Protein AF-A0A0A9XLY3-F1 (afdb_monomer_lite)

Organism: Lygus hesperus (NCBI:txid30085)

Structure (mmCIF, N/CA/C/O backbone):
data_AF-A0A0A9XLY3-F1
#
_entry.id   AF-A0A0A9XLY3-F1
#
loop_
_atom_site.group_PDB
_atom_site.id
_atom_site.type_symbol
_atom_site.label_atom_id
_atom_site.label_alt_id
_atom_site.label_comp_id
_atom_site.label_asym_id
_atom_site.label_entity_id
_atom_site.label_seq_id
_atom_site.pdbx_PDB_ins_code
_atom_site.Cartn_x
_atom_site.Cartn_y
_atom_site.Cartn_z
_atom_site.occupancy
_atom_site.B_iso_or_equiv
_atom_site.auth_seq_id
_atom_site.auth_comp_id
_atom_site.auth_asym_id
_atom_site.auth_atom_id
_atom_site.pdbx_PDB_model_num
ATOM 1 N N . MET A 1 1 ? -2.917 -15.158 2.817 1.00 80.12 1 MET A N 1
ATOM 2 C CA . MET A 1 1 ? -3.637 -15.292 4.099 1.00 80.12 1 MET A CA 1
ATOM 3 C C . MET A 1 1 ? -4.102 -16.730 4.235 1.00 80.12 1 MET A C 1
ATOM 5 O O . MET A 1 1 ? -4.581 -17.273 3.245 1.00 80.12 1 MET A O 1
ATOM 9 N N . ASN A 1 2 ? -3.923 -17.351 5.400 1.00 94.19 2 ASN A N 1
ATOM 10 C CA . ASN A 1 2 ? -4.498 -18.668 5.661 1.00 94.19 2 ASN A CA 1
ATOM 11 C C . ASN A 1 2 ? -6.031 -18.532 5.722 1.00 94.19 2 ASN A C 1
ATOM 13 O O . ASN A 1 2 ? -6.544 -17.695 6.462 1.00 94.19 2 ASN A O 1
ATOM 17 N N . LEU A 1 3 ? -6.754 -19.310 4.909 1.00 97.38 3 LEU A N 1
ATOM 18 C CA . LEU A 1 3 ? -8.210 -19.188 4.797 1.00 97.38 3 LEU A CA 1
ATOM 19 C C . LEU A 1 3 ? -8.931 -19.582 6.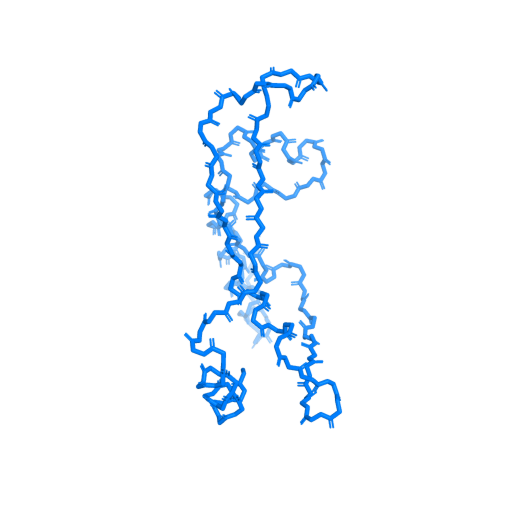094 1.00 97.38 3 LEU A C 1
ATOM 21 O O . LEU A 1 3 ? -9.941 -18.969 6.428 1.00 97.38 3 LEU A O 1
ATOM 25 N N . HIS A 1 4 ? -8.426 -20.584 6.817 1.00 97.56 4 HIS A N 1
ATOM 26 C CA . HIS A 1 4 ? -9.035 -21.048 8.061 1.00 97.56 4 HIS A CA 1
ATOM 27 C C . HIS A 1 4 ? -9.013 -19.943 9.121 1.00 97.56 4 HIS A C 1
ATOM 29 O O . HIS A 1 4 ? -10.073 -19.529 9.593 1.00 97.56 4 HIS A O 1
ATOM 35 N N . ASP A 1 5 ? -7.828 -19.404 9.406 1.00 96.50 5 ASP A N 1
ATOM 36 C CA . ASP A 1 5 ? -7.635 -18.353 10.412 1.00 96.50 5 ASP A CA 1
ATOM 37 C C . ASP A 1 5 ? -8.427 -17.091 10.057 1.00 96.50 5 ASP A C 1
ATOM 39 O O . ASP A 1 5 ? -9.100 -16.509 10.907 1.00 96.50 5 ASP A O 1
ATOM 43 N N . TYR A 1 6 ? -8.436 -16.713 8.773 1.00 97.69 6 TYR A N 1
ATOM 44 C CA . TYR A 1 6 ? -9.252 -15.600 8.294 1.00 97.69 6 TYR A CA 1
ATOM 45 C C . TYR A 1 6 ? -10.733 -15.778 8.615 1.00 97.69 6 TYR A C 1
ATOM 47 O O . TYR A 1 6 ? -11.361 -14.861 9.133 1.00 97.69 6 TYR A O 1
ATOM 55 N N . VAL A 1 7 ? -11.300 -16.949 8.313 1.00 98.12 7 VAL A N 1
ATOM 56 C CA . VAL A 1 7 ? -12.725 -17.220 8.536 1.00 98.12 7 VAL A CA 1
ATOM 57 C C . VAL A 1 7 ? -13.058 -17.241 10.029 1.00 98.12 7 VAL A C 1
ATOM 59 O O . VAL A 1 7 ? -14.145 -16.799 10.403 1.00 98.12 7 VAL A O 1
ATOM 62 N N . VAL A 1 8 ? -12.151 -17.720 10.887 1.00 97.69 8 VAL A N 1
ATOM 63 C CA . VAL A 1 8 ? -12.320 -17.675 12.349 1.00 97.69 8 VAL A CA 1
ATOM 64 C C . VAL A 1 8 ? -12.411 -16.228 12.833 1.00 97.69 8 VAL A C 1
ATOM 66 O O . VAL A 1 8 ? -13.415 -15.858 13.447 1.00 97.69 8 VAL A O 1
ATOM 69 N N . VAL A 1 9 ? -11.423 -15.398 12.489 1.00 97.31 9 VAL A N 1
ATOM 70 C CA . VAL A 1 9 ? -11.380 -13.981 12.886 1.00 97.31 9 VAL A CA 1
ATOM 71 C C . VAL A 1 9 ? -12.565 -13.212 12.295 1.00 97.31 9 VAL A C 1
ATOM 73 O O . VAL A 1 9 ? -13.224 -12.448 12.998 1.00 97.31 9 VAL A O 1
ATOM 76 N N . LEU A 1 10 ? -12.917 -13.477 11.034 1.00 98.25 10 LEU A N 1
ATOM 77 C CA . LEU A 1 10 ? -14.062 -12.865 10.358 1.00 98.25 10 LEU A CA 1
ATOM 78 C C . LEU A 1 10 ? -15.382 -13.176 11.073 1.00 98.25 10 LEU A C 1
ATOM 80 O O . LEU A 1 10 ? -16.219 -12.289 11.232 1.00 98.25 10 LEU A O 1
ATOM 84 N N . LYS A 1 11 ? -15.584 -14.424 11.512 1.00 98.12 11 LYS A N 1
ATOM 85 C CA . LYS A 1 11 ? -16.782 -14.823 12.267 1.00 98.12 11 LYS A CA 1
ATOM 86 C C . LYS A 1 11 ? -16.835 -14.158 13.642 1.00 98.12 11 LYS A C 1
ATOM 88 O O . LYS A 1 11 ? -17.920 -13.766 14.067 1.00 98.12 11 LYS A O 1
ATOM 93 N N . GLN A 1 12 ? -15.694 -14.017 14.316 1.00 97.06 12 GLN A N 1
ATOM 94 C CA . GLN A 1 12 ? -15.596 -13.362 15.625 1.00 97.06 12 GLN A CA 1
ATOM 95 C C . GLN A 1 12 ? -15.896 -11.861 15.535 1.00 97.06 12 GLN A C 1
ATOM 97 O O . GLN A 1 12 ? -16.701 -11.351 16.312 1.00 97.06 12 GLN A O 1
ATOM 102 N N . SER A 1 13 ? -15.308 -11.166 14.560 1.00 97.44 13 SER A N 1
ATOM 103 C CA . SER A 1 13 ? -15.497 -9.722 14.374 1.00 97.44 13 SER A CA 1
ATOM 104 C C . SER A 1 13 ? -16.756 -9.355 13.591 1.00 97.44 13 SER A C 1
ATOM 106 O O . SER A 1 13 ? -17.112 -8.182 13.505 1.00 97.44 13 SER A O 1
ATOM 108 N N . LYS A 1 14 ? -17.423 -10.342 12.979 1.00 97.94 14 LYS A N 1
ATOM 109 C CA . LYS A 1 14 ? -18.503 -10.145 11.996 1.00 97.94 14 LYS A CA 1
ATOM 110 C C . LYS A 1 14 ? -18.076 -9.255 10.818 1.00 97.94 14 LYS A C 1
ATOM 112 O O . LYS A 1 14 ? -18.906 -8.574 10.224 1.00 97.94 14 LYS A O 1
ATOM 117 N N . GLY A 1 15 ? -16.782 -9.244 10.497 1.00 96.44 15 GLY A N 1
ATOM 118 C CA . GLY A 1 15 ? -16.204 -8.383 9.464 1.00 96.44 15 GLY A CA 1
ATOM 119 C C . GLY A 1 15 ? -16.043 -6.917 9.857 1.00 96.44 15 GLY A C 1
ATOM 120 O O . GLY A 1 15 ? -15.624 -6.126 9.017 1.00 96.44 15 GLY A O 1
ATOM 121 N N . VAL A 1 16 ? -16.329 -6.548 11.107 1.00 98.12 16 VAL A N 1
ATOM 122 C CA . VAL A 1 16 ? -16.049 -5.202 11.611 1.00 98.12 16 VAL A CA 1
ATOM 123 C C . VAL A 1 16 ? -14.550 -5.065 11.859 1.00 98.12 16 VAL A C 1
ATOM 125 O O . VAL A 1 16 ? -13.922 -5.937 12.460 1.00 98.12 16 VAL A O 1
ATOM 128 N N . VAL A 1 17 ? -13.984 -3.958 11.392 1.00 98.25 17 VAL A N 1
ATOM 129 C CA . VAL A 1 17 ? -12.586 -3.571 11.603 1.00 98.25 17 VAL A CA 1
ATOM 130 C C . VAL A 1 17 ? -12.541 -2.193 12.262 1.00 98.25 17 VAL A C 1
ATOM 132 O O . VAL A 1 17 ? -13.554 -1.488 12.237 1.00 98.25 17 VAL A O 1
ATOM 135 N N . PRO A 1 18 ? -11.398 -1.790 12.838 1.00 98.19 18 PRO A N 1
ATOM 136 C CA . PRO A 1 18 ? -11.224 -0.443 13.361 1.00 98.19 18 PRO A CA 1
ATOM 137 C C . PRO A 1 18 ? -11.581 0.634 12.333 1.00 98.19 18 PRO A C 1
ATOM 139 O O . PRO A 1 18 ? -11.283 0.530 11.141 1.00 98.19 18 PRO A O 1
ATOM 142 N N . GLU A 1 19 ? -12.235 1.676 12.826 1.00 98.38 19 GLU A N 1
ATOM 143 C CA . GLU A 1 19 ? -12.711 2.798 12.033 1.00 98.38 19 GLU A CA 1
ATOM 144 C C . GLU A 1 19 ? -11.899 4.055 12.344 1.00 98.38 19 GLU A C 1
ATOM 146 O O . GLU A 1 19 ? -11.371 4.235 13.444 1.00 98.38 19 GLU A O 1
ATOM 151 N N . PHE A 1 20 ? -11.829 4.961 11.377 1.00 98.06 20 PHE A N 1
ATOM 152 C CA . PHE A 1 20 ? -11.203 6.265 11.539 1.00 98.06 20 PHE A CA 1
ATOM 153 C C . PHE A 1 20 ? -11.992 7.336 10.782 1.00 98.06 20 PHE A C 1
ATOM 155 O O . PHE A 1 20 ? -12.860 7.051 9.960 1.00 98.06 20 PHE A O 1
ATOM 162 N N . ILE A 1 21 ? -11.689 8.604 11.051 1.00 97.31 21 ILE A N 1
ATOM 163 C CA . ILE A 1 21 ? -12.240 9.735 10.303 1.00 97.31 21 ILE A CA 1
ATOM 164 C C . ILE A 1 21 ? -11.104 10.667 9.882 1.00 97.31 21 ILE A C 1
ATOM 166 O O . ILE A 1 21 ? -10.209 10.962 10.672 1.00 97.31 21 ILE A O 1
ATOM 170 N N . ASN A 1 22 ? -11.133 11.150 8.637 1.00 95.81 22 ASN A N 1
ATOM 171 C CA . ASN A 1 22 ? -10.116 12.060 8.093 1.00 95.81 22 ASN A CA 1
ATOM 172 C C . ASN A 1 22 ? -10.750 13.326 7.483 1.00 95.81 22 ASN A C 1
ATOM 174 O O . ASN A 1 22 ? -10.776 13.485 6.253 1.00 95.81 22 ASN A O 1
ATOM 178 N N . PRO A 1 23 ? -11.302 14.238 8.309 1.00 96.00 23 PRO A N 1
ATOM 179 C CA . PRO A 1 23 ? -11.946 15.440 7.805 1.00 96.00 23 PRO A CA 1
ATOM 180 C C . PRO A 1 23 ? -10.951 16.344 7.077 1.00 96.00 23 PRO A C 1
ATOM 182 O O . PRO A 1 23 ? -9.812 16.542 7.502 1.00 96.00 23 PRO A O 1
ATOM 185 N N . LYS A 1 24 ? -11.406 16.951 5.981 1.00 96.25 24 LYS A N 1
ATOM 186 C CA . LYS A 1 24 ? -10.683 18.051 5.337 1.00 96.25 24 LYS A CA 1
ATOM 187 C C . LYS A 1 24 ? -11.272 19.361 5.840 1.00 96.25 24 LYS A C 1
ATOM 189 O O . LYS A 1 24 ? -12.444 19.633 5.594 1.00 96.25 24 LYS A O 1
ATOM 194 N N . TYR A 1 25 ? -10.467 20.147 6.543 1.00 96.88 25 TYR A N 1
ATOM 195 C CA . TYR A 1 25 ? -10.878 21.420 7.133 1.00 96.88 25 TYR A CA 1
ATOM 196 C C . TYR A 1 25 ? -10.735 22.577 6.142 1.00 96.88 25 TYR A C 1
ATOM 198 O O . TYR A 1 25 ? -9.927 22.507 5.213 1.00 96.88 25 TYR A O 1
ATOM 206 N N . ALA A 1 26 ? -11.576 23.600 6.303 1.00 95.56 26 ALA A N 1
ATOM 207 C CA . ALA A 1 26 ? -11.555 24.797 5.462 1.00 95.56 26 ALA A CA 1
ATOM 208 C C . ALA A 1 26 ? -10.291 25.637 5.699 1.00 95.56 26 ALA A C 1
ATOM 210 O O . ALA A 1 26 ? -9.762 26.223 4.759 1.00 95.56 26 ALA A O 1
ATOM 211 N N . ASP A 1 27 ? -9.806 25.630 6.939 1.00 94.25 27 ASP A N 1
ATOM 212 C CA . ASP A 1 27 ? -8.641 26.364 7.410 1.00 94.25 27 ASP A CA 1
ATOM 213 C C . ASP A 1 27 ? -7.956 25.620 8.574 1.00 94.25 27 ASP A C 1
ATOM 215 O O . ASP A 1 27 ? -8.389 24.546 9.014 1.00 94.25 27 ASP A O 1
ATOM 219 N N . GLU A 1 28 ? -6.870 26.202 9.076 1.00 94.00 28 GLU A N 1
ATOM 220 C CA . GLU A 1 28 ? -6.051 25.643 10.154 1.00 94.00 28 GLU A CA 1
ATOM 221 C C . GLU A 1 28 ? -6.731 25.662 11.530 1.00 94.00 28 GLU A C 1
ATOM 223 O O . GLU A 1 28 ? -6.312 24.917 12.416 1.00 94.00 28 GLU A O 1
ATOM 228 N N . THR A 1 29 ? -7.807 26.439 11.717 1.00 94.19 29 THR A N 1
ATOM 229 C CA . THR A 1 29 ? -8.560 26.462 12.986 1.00 94.19 29 THR A CA 1
ATOM 230 C C . THR A 1 29 ? -9.335 25.168 13.214 1.00 94.19 29 THR A C 1
ATOM 232 O O . THR A 1 29 ? -9.761 24.889 14.334 1.00 94.19 29 THR A O 1
ATOM 235 N N . LYS A 1 30 ? -9.529 24.370 12.151 1.00 92.00 30 LYS A N 1
ATOM 236 C CA . LYS A 1 30 ? -10.226 23.075 12.167 1.00 92.00 30 LYS A CA 1
ATOM 237 C C . LYS A 1 30 ? -11.650 23.139 12.739 1.00 92.00 30 LYS A C 1
ATOM 239 O O . LYS A 1 30 ? -12.190 22.135 13.194 1.00 92.00 30 LYS A O 1
ATOM 244 N N . SER A 1 31 ? -12.284 24.309 12.668 1.00 92.25 31 SER A N 1
ATOM 245 C CA . SER A 1 31 ? -13.640 24.548 13.178 1.00 92.25 31 SER A CA 1
ATOM 246 C C . SER A 1 31 ? -14.742 24.249 12.153 1.00 92.25 31 SER A C 1
ATOM 248 O O . SER A 1 31 ? -15.883 23.979 12.525 1.00 92.25 31 SER A O 1
ATOM 250 N N . LYS A 1 32 ? -14.413 24.277 10.853 1.00 95.56 32 LYS A N 1
ATOM 251 C CA . LYS A 1 32 ? -15.350 24.041 9.744 1.00 95.56 32 LYS A CA 1
ATOM 252 C C . LYS A 1 32 ? -14.783 23.048 8.740 1.00 95.56 32 LYS A C 1
ATOM 254 O O . LYS A 1 32 ? -13.617 23.128 8.345 1.00 95.56 32 LYS A O 1
ATOM 259 N N . PHE A 1 33 ? -15.621 22.122 8.286 1.00 97.00 33 PHE A N 1
ATOM 260 C CA . PHE A 1 33 ? -15.252 21.196 7.223 1.00 97.00 33 PHE A CA 1
ATOM 261 C C . PHE A 1 33 ? -15.295 21.889 5.859 1.00 97.00 33 PHE A C 1
ATOM 263 O O . PHE A 1 33 ? -16.256 22.580 5.531 1.00 97.00 33 PHE A O 1
ATOM 270 N N . LYS A 1 34 ? -14.269 21.656 5.038 1.00 96.62 34 LYS A N 1
ATOM 271 C CA . LYS A 1 34 ? -14.225 22.078 3.630 1.00 96.62 34 LYS A CA 1
ATOM 272 C C . LYS A 1 34 ? -15.212 21.284 2.772 1.00 96.62 34 LYS A C 1
ATOM 274 O O . LYS A 1 34 ? -15.695 21.778 1.761 1.00 96.62 34 LYS A O 1
ATOM 279 N N . LYS A 1 35 ? -15.474 20.035 3.158 1.00 95.50 35 LYS A N 1
ATOM 280 C CA . LYS A 1 35 ? -16.441 19.119 2.542 1.00 95.50 35 LYS A CA 1
ATOM 281 C C . LYS A 1 35 ? -16.961 18.137 3.598 1.00 95.50 35 LYS A C 1
ATOM 283 O O . LYS A 1 35 ? -16.206 17.858 4.532 1.00 95.50 35 LYS A O 1
ATOM 288 N N . PRO A 1 36 ? -18.185 17.591 3.462 1.00 97.06 36 PRO A N 1
ATOM 289 C CA . PRO A 1 36 ? -18.690 16.570 4.376 1.00 97.06 36 PRO A CA 1
ATOM 290 C C . PRO A 1 36 ? -17.691 15.419 4.559 1.00 97.06 36 PRO A C 1
ATOM 292 O O . PRO A 1 36 ? -17.110 14.929 3.586 1.00 97.06 36 PRO A O 1
ATOM 295 N N . ALA A 1 37 ? -17.480 15.018 5.811 1.00 96.75 37 ALA A N 1
ATOM 296 C CA . ALA A 1 37 ? -16.630 13.894 6.185 1.00 96.75 37 ALA A CA 1
ATOM 297 C C . ALA A 1 37 ? -17.498 12.682 6.541 1.00 96.75 37 ALA A C 1
ATOM 299 O O . ALA A 1 37 ? -18.638 12.837 6.977 1.00 96.75 37 ALA A O 1
ATOM 300 N N . ARG A 1 38 ? -16.949 11.481 6.370 1.00 97.81 38 ARG A N 1
ATOM 301 C CA . ARG A 1 38 ? -17.562 10.229 6.819 1.00 97.81 38 ARG A CA 1
ATOM 302 C C . ARG A 1 38 ? -16.543 9.420 7.604 1.00 97.81 38 ARG A C 1
ATOM 304 O O . ARG A 1 38 ? -15.343 9.637 7.440 1.00 97.81 38 ARG A O 1
ATOM 311 N N . VAL A 1 39 ? -17.039 8.491 8.406 1.00 98.06 39 VAL A N 1
ATOM 312 C CA . VAL A 1 39 ? -16.215 7.420 8.959 1.00 98.06 39 VAL A CA 1
ATOM 313 C C . VAL A 1 39 ? -15.755 6.520 7.811 1.00 98.06 39 VAL A C 1
ATOM 315 O O . VAL A 1 39 ? -16.494 6.289 6.850 1.00 98.06 39 VAL A O 1
ATOM 318 N N . GLU A 1 40 ? -14.509 6.078 7.879 1.00 98.38 40 GLU A N 1
ATOM 319 C CA . GLU A 1 40 ? -13.859 5.209 6.907 1.00 98.38 40 GLU A CA 1
ATOM 320 C C . GLU A 1 40 ? -13.191 4.045 7.653 1.00 98.38 40 GLU A C 1
ATOM 322 O O . GLU A 1 40 ? -12.921 4.118 8.852 1.00 98.38 40 GLU A O 1
ATOM 327 N N . SER A 1 41 ? -12.913 2.964 6.936 1.00 98.31 41 SER A N 1
ATOM 328 C CA . SER A 1 41 ? -12.156 1.818 7.432 1.00 98.31 41 SER A CA 1
ATOM 329 C C . SER A 1 41 ? -11.190 1.336 6.354 1.00 98.31 41 SER A C 1
ATOM 331 O O . SER A 1 41 ? -11.380 1.616 5.165 1.00 98.31 41 SER A O 1
ATOM 333 N N . LEU A 1 42 ? -10.119 0.648 6.756 1.00 98.12 42 LEU A N 1
ATOM 334 C CA . LEU A 1 42 ? -9.122 0.113 5.829 1.00 98.12 42 LEU A CA 1
ATOM 335 C C . LEU A 1 42 ? -9.145 -1.412 5.856 1.00 98.12 42 LEU A C 1
ATOM 337 O O . LEU A 1 42 ? -9.114 -2.029 6.916 1.00 98.12 42 LEU A O 1
ATOM 341 N N . MET A 1 43 ? -9.124 -2.038 4.678 1.00 97.62 43 MET A N 1
ATOM 342 C CA . MET A 1 43 ? -9.142 -3.502 4.580 1.00 97.62 43 MET A CA 1
ATOM 343 C C . MET A 1 43 ? -7.948 -4.156 5.295 1.00 97.62 43 MET A C 1
ATOM 345 O O . MET A 1 43 ? -8.081 -5.243 5.847 1.00 97.62 43 MET A O 1
ATOM 349 N N . GLN A 1 44 ? -6.784 -3.498 5.310 1.00 97.56 44 GLN A N 1
ATOM 350 C CA . GLN A 1 44 ? -5.590 -4.003 5.985 1.00 97.56 44 GLN A CA 1
ATOM 351 C C . GLN A 1 44 ? -5.648 -3.875 7.511 1.00 97.56 44 GLN A C 1
ATOM 353 O O . GLN A 1 44 ? -4.930 -4.609 8.184 1.00 97.56 44 GLN A O 1
ATOM 358 N N . ASP A 1 45 ? -6.517 -3.022 8.070 1.00 97.88 45 ASP A N 1
ATOM 359 C CA . ASP A 1 45 ? -6.703 -2.933 9.527 1.00 97.88 45 ASP A CA 1
ATOM 360 C C . ASP A 1 45 ? -7.361 -4.197 10.092 1.00 97.88 45 ASP A C 1
ATOM 362 O O . ASP A 1 45 ? -7.307 -4.444 11.293 1.00 97.88 45 ASP A O 1
ATOM 366 N N . PHE A 1 46 ? -7.866 -5.077 9.221 1.00 97.25 46 PHE A N 1
ATOM 367 C CA . PHE A 1 46 ? -8.217 -6.447 9.580 1.00 97.25 46 PHE A CA 1
ATOM 368 C C . PHE A 1 46 ? -7.038 -7.205 10.223 1.00 97.25 46 PHE A C 1
ATOM 370 O O . PHE A 1 46 ? -7.255 -8.066 11.069 1.00 97.25 46 PHE A O 1
ATOM 377 N N . ALA A 1 47 ? -5.785 -6.856 9.894 1.00 96.44 47 ALA A N 1
ATOM 378 C CA . ALA A 1 47 ? -4.596 -7.427 10.530 1.00 96.44 47 ALA A CA 1
ATOM 379 C C . ALA A 1 47 ? -4.507 -7.120 12.037 1.00 96.44 47 ALA A C 1
ATOM 381 O O . ALA A 1 47 ? -3.910 -7.898 12.774 1.00 96.44 47 ALA A O 1
ATOM 382 N N . GLN A 1 48 ? -5.129 -6.033 12.509 1.00 96.31 48 GLN A N 1
ATOM 383 C CA . GLN A 1 48 ? -5.154 -5.670 13.932 1.00 96.31 48 GLN A CA 1
ATOM 384 C C . GLN A 1 48 ? -6.013 -6.630 14.770 1.00 96.31 48 GLN A C 1
ATOM 386 O O . GLN A 1 48 ? -5.916 -6.634 15.993 1.00 96.31 48 GLN A O 1
ATOM 391 N N . LEU A 1 49 ? -6.846 -7.451 14.120 1.00 97.06 49 LEU A N 1
ATOM 392 C CA . LEU A 1 49 ? -7.690 -8.450 14.776 1.00 97.06 49 LEU A CA 1
ATOM 393 C C . LEU A 1 49 ? -6.954 -9.770 15.064 1.00 97.06 49 LEU A C 1
ATOM 395 O O . LEU A 1 49 ? -7.515 -10.652 15.709 1.00 97.06 49 LEU A O 1
ATOM 399 N N . PHE A 1 50 ? -5.723 -9.934 14.573 1.00 96.25 50 PHE A N 1
ATOM 400 C CA . PHE A 1 50 ? -4.924 -11.138 14.792 1.00 96.25 50 PHE A CA 1
ATOM 401 C C . PHE A 1 50 ? -4.038 -10.965 16.028 1.00 96.25 50 PHE A C 1
ATOM 403 O O . PHE A 1 50 ? -3.048 -10.236 16.002 1.00 96.25 50 PHE A O 1
ATOM 410 N N . GLU A 1 51 ? -4.386 -11.661 17.110 1.00 94.88 51 GLU A N 1
ATOM 411 C CA . GLU A 1 51 ? -3.583 -11.708 18.335 1.00 94.88 51 GLU A CA 1
ATOM 412 C C . GLU A 1 51 ? -2.236 -12.417 18.081 1.00 94.88 51 GLU A C 1
ATOM 414 O O . GLU A 1 51 ? -2.189 -13.507 17.502 1.00 94.88 51 GLU A O 1
ATOM 419 N N . SER A 1 52 ? -1.129 -11.793 18.495 1.00 93.00 52 SER A N 1
ATOM 420 C CA . SER A 1 52 ? 0.236 -12.243 18.175 1.00 93.00 52 SER A CA 1
ATOM 421 C C . SER A 1 52 ? 0.664 -13.532 18.880 1.00 93.00 52 SER A C 1
ATOM 423 O O . SER A 1 52 ? 1.636 -14.159 18.467 1.00 93.00 52 SER A O 1
ATOM 425 N N . ASP A 1 53 ? -0.044 -13.935 19.933 1.00 94.81 53 ASP A N 1
ATOM 426 C CA . ASP A 1 53 ? 0.133 -15.209 20.633 1.00 94.81 53 ASP A CA 1
ATOM 427 C C . ASP A 1 53 ? -0.524 -16.388 19.891 1.00 94.81 53 ASP A C 1
ATOM 429 O O . ASP A 1 53 ? -0.120 -17.536 20.080 1.00 94.81 53 ASP A O 1
ATOM 433 N N . LYS A 1 54 ? -1.517 -16.113 19.035 1.00 94.81 54 LYS A N 1
ATOM 434 C CA . LYS A 1 54 ? -2.305 -17.123 18.309 1.00 94.81 54 LYS A CA 1
ATOM 435 C C . LYS A 1 54 ? -1.970 -17.204 16.826 1.00 94.81 54 LYS A C 1
ATOM 437 O O . LYS A 1 54 ? -2.101 -18.276 16.237 1.00 94.81 54 LYS A O 1
ATOM 442 N N . TYR A 1 55 ? -1.564 -16.094 16.212 1.00 96.38 55 TYR A N 1
ATOM 443 C CA . TYR A 1 55 ? -1.424 -15.999 14.762 1.00 96.38 55 TYR A CA 1
ATOM 444 C C . TYR A 1 55 ? -0.087 -15.398 14.331 1.00 96.38 55 TYR A C 1
ATOM 446 O O . TYR A 1 55 ? 0.423 -14.448 14.917 1.00 96.38 55 TYR A O 1
ATOM 454 N N . ASN A 1 56 ? 0.437 -15.908 13.216 1.00 94.94 56 ASN A N 1
ATOM 455 C CA . ASN A 1 56 ? 1.651 -15.393 12.593 1.00 94.94 56 ASN A CA 1
ATOM 456 C C . ASN A 1 56 ? 1.301 -14.365 11.509 1.00 94.94 56 ASN A C 1
ATOM 458 O O . ASN A 1 56 ? 0.943 -14.730 10.386 1.00 94.94 56 ASN A O 1
ATOM 462 N N . VAL A 1 57 ? 1.433 -13.078 11.831 1.00 96.19 57 VAL A N 1
ATOM 463 C CA . VAL A 1 57 ? 1.305 -11.971 10.869 1.00 96.19 57 VAL A CA 1
ATOM 464 C C . VAL A 1 57 ? 2.701 -11.498 10.465 1.00 96.19 57 VAL A C 1
ATOM 466 O O . VAL A 1 57 ? 3.530 -11.202 11.319 1.00 96.19 57 VAL A O 1
ATOM 469 N N . GLY A 1 58 ? 2.976 -11.426 9.162 1.00 94.88 58 GLY A N 1
ATOM 470 C CA . GLY A 1 58 ? 4.296 -11.066 8.640 1.00 94.88 58 GLY A CA 1
ATOM 471 C C . GLY A 1 58 ? 4.232 -10.262 7.344 1.00 94.88 58 GLY A C 1
ATOM 472 O O . GLY A 1 58 ? 3.157 -10.025 6.793 1.00 94.88 58 GLY A O 1
ATOM 473 N N . GLY A 1 59 ? 5.401 -9.854 6.850 1.00 96.19 59 GLY A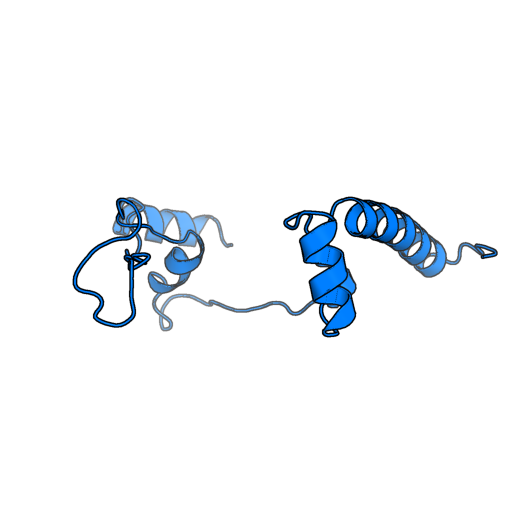 N 1
ATOM 474 C CA . GLY A 1 59 ? 5.559 -9.122 5.594 1.00 96.19 59 GLY A CA 1
ATOM 475 C C . GLY A 1 59 ? 6.550 -9.816 4.665 1.00 96.19 59 GLY A C 1
ATOM 476 O O . GLY A 1 59 ? 7.559 -10.352 5.115 1.00 96.19 59 GLY A O 1
ATOM 477 N N . VAL A 1 60 ? 6.266 -9.789 3.363 1.00 97.50 60 VAL A N 1
ATOM 478 C CA . VAL A 1 60 ? 7.191 -10.245 2.319 1.00 97.50 60 VAL A CA 1
ATOM 479 C C . VAL A 1 60 ? 7.635 -9.025 1.526 1.00 97.50 60 VAL A C 1
ATOM 481 O O . VAL A 1 60 ? 6.801 -8.276 1.019 1.00 97.50 60 VAL A O 1
ATOM 484 N N . VAL A 1 61 ? 8.947 -8.812 1.449 1.00 97.94 61 VAL A N 1
ATOM 485 C CA . VAL A 1 61 ? 9.535 -7.659 0.765 1.00 97.94 61 VAL A CA 1
ATOM 486 C C . VAL A 1 61 ? 9.878 -8.049 -0.667 1.00 97.94 61 VAL A C 1
ATOM 488 O O . VAL A 1 61 ? 10.590 -9.023 -0.899 1.00 97.94 61 VAL A O 1
ATOM 491 N N . PHE A 1 62 ? 9.378 -7.268 -1.617 1.00 98.12 62 PHE A N 1
ATOM 492 C CA . PHE A 1 62 ? 9.698 -7.385 -3.036 1.00 98.12 62 PHE A CA 1
ATOM 493 C C . PHE A 1 62 ? 10.474 -6.151 -3.499 1.00 98.12 62 PHE A C 1
ATOM 495 O O . PHE A 1 62 ? 10.464 -5.113 -2.833 1.00 98.12 62 PHE A O 1
ATOM 502 N N . ASP A 1 63 ? 11.133 -6.265 -4.652 1.00 97.38 63 ASP A N 1
ATOM 503 C CA . ASP A 1 63 ? 11.763 -5.119 -5.302 1.00 97.38 63 ASP A CA 1
ATOM 504 C C . ASP A 1 63 ? 10.724 -4.030 -5.605 1.00 97.38 63 ASP A C 1
ATOM 506 O O . ASP A 1 63 ? 9.591 -4.317 -5.996 1.00 97.38 63 ASP A O 1
ATOM 510 N N . ARG A 1 64 ? 11.111 -2.759 -5.461 1.00 95.88 64 ARG A N 1
ATOM 511 C CA . ARG A 1 64 ? 10.201 -1.621 -5.663 1.00 95.88 64 ARG A CA 1
ATOM 512 C C . ARG A 1 64 ? 9.563 -1.624 -7.054 1.00 95.88 64 ARG A C 1
ATOM 514 O O . ARG A 1 64 ? 8.434 -1.164 -7.208 1.00 95.88 64 ARG A O 1
ATOM 521 N N . TYR A 1 65 ? 10.266 -2.160 -8.045 1.00 95.88 65 TYR A N 1
ATOM 522 C CA . TYR A 1 65 ? 9.817 -2.273 -9.423 1.00 95.88 65 TYR A CA 1
ATOM 523 C C . TYR A 1 65 ? 8.565 -3.147 -9.602 1.00 95.88 65 TYR A C 1
ATOM 525 O O . TYR A 1 65 ? 7.821 -2.950 -10.560 1.00 95.88 65 TYR A O 1
ATOM 533 N N . THR A 1 66 ? 8.284 -4.086 -8.689 1.00 96.81 66 THR A N 1
ATOM 534 C CA . THR A 1 66 ? 7.081 -4.935 -8.783 1.00 96.81 66 THR A CA 1
ATOM 535 C C . THR A 1 66 ? 5.799 -4.201 -8.384 1.00 96.81 66 THR A C 1
ATOM 537 O O . THR A 1 66 ? 4.707 -4.740 -8.552 1.00 96.81 66 THR A O 1
ATOM 540 N N . TYR A 1 67 ? 5.901 -2.986 -7.837 1.00 97.75 67 TYR A N 1
ATOM 541 C CA . TYR A 1 67 ? 4.758 -2.161 -7.461 1.00 97.75 67 TYR A CA 1
ATOM 542 C C . TYR A 1 67 ? 4.469 -1.110 -8.543 1.00 97.75 67 TYR A C 1
ATOM 544 O O . TYR A 1 67 ? 5.052 -0.027 -8.542 1.00 97.75 67 TYR A O 1
ATOM 552 N N . GLN A 1 68 ? 3.536 -1.426 -9.448 1.00 97.69 68 GLN A N 1
ATOM 553 C CA . GLN A 1 68 ? 3.241 -0.638 -10.657 1.00 97.69 68 GLN A CA 1
ATOM 554 C C . GLN A 1 68 ? 1.790 -0.097 -10.684 1.00 97.69 68 GLN A C 1
ATOM 556 O O . GLN A 1 68 ? 1.017 -0.427 -11.584 1.00 97.69 68 GLN A O 1
ATOM 561 N N . PRO A 1 69 ? 1.340 0.692 -9.688 1.00 98.06 69 PRO A N 1
ATOM 562 C CA . PRO A 1 69 ? -0.012 1.241 -9.693 1.00 98.06 69 PRO A CA 1
ATOM 563 C C . PRO A 1 69 ? -0.172 2.376 -10.714 1.00 98.06 69 PRO A C 1
ATOM 565 O O . PRO A 1 69 ? 0.722 3.202 -10.901 1.00 98.06 69 PRO A O 1
ATOM 568 N N . VAL A 1 70 ? -1.384 2.507 -11.249 1.00 98.19 70 VAL A N 1
ATOM 569 C CA . VAL A 1 70 ? -1.843 3.695 -11.980 1.00 98.19 70 VAL A CA 1
ATOM 570 C C . VAL A 1 70 ? -2.836 4.433 -11.088 1.00 98.19 70 VAL A C 1
ATOM 572 O O . VAL A 1 70 ? -3.977 4.005 -10.933 1.00 98.19 70 VAL A O 1
ATOM 575 N N . LYS A 1 71 ? -2.380 5.500 -10.426 1.00 97.44 71 LYS A N 1
ATOM 576 C CA . LYS A 1 71 ? -3.165 6.217 -9.399 1.00 97.44 71 LYS A CA 1
ATOM 577 C C . LYS A 1 71 ? -3.062 7.741 -9.444 1.00 97.44 71 LYS A C 1
ATOM 579 O O . LYS A 1 71 ? -3.767 8.404 -8.693 1.00 97.44 71 LYS A O 1
ATOM 584 N N . ASN A 1 72 ? -2.192 8.290 -10.289 1.00 97.69 72 ASN A N 1
ATOM 585 C CA . ASN A 1 72 ? -2.009 9.731 -10.442 1.00 97.69 72 ASN A CA 1
ATOM 586 C C . ASN A 1 72 ? -2.400 10.183 -11.853 1.00 97.69 72 ASN A C 1
ATOM 588 O O . ASN A 1 72 ? -2.206 9.447 -12.826 1.00 97.69 72 ASN A O 1
ATOM 592 N N . MET A 1 73 ? -2.893 11.418 -11.961 1.00 97.44 73 MET A N 1
ATOM 593 C CA . MET A 1 73 ? -2.998 12.108 -13.248 1.00 97.44 73 MET A CA 1
ATOM 594 C C . MET A 1 73 ? -1.599 12.397 -13.814 1.00 97.44 73 MET A C 1
ATOM 596 O O . MET A 1 73 ? -0.604 12.340 -13.090 1.00 97.44 73 MET A O 1
ATOM 600 N N . LEU A 1 74 ? -1.510 12.701 -15.113 1.00 97.25 74 LEU A N 1
ATOM 601 C CA . LEU A 1 74 ? -0.223 12.957 -15.767 1.00 97.25 74 LEU A CA 1
ATOM 602 C C . LEU A 1 74 ? 0.518 14.149 -15.142 1.00 97.25 74 LEU A C 1
ATOM 604 O O . LEU A 1 74 ? 1.708 14.025 -14.872 1.00 97.25 74 LEU A O 1
ATOM 608 N N . SER A 1 75 ? -0.183 15.253 -14.857 1.00 97.38 75 SER A N 1
ATOM 609 C CA . SER A 1 75 ? 0.381 16.438 -14.190 1.00 97.38 75 SER A CA 1
ATOM 610 C C . SER A 1 75 ? 0.990 16.089 -12.833 1.00 97.38 75 SER A C 1
ATOM 612 O O . SER A 1 75 ? 2.173 16.313 -12.608 1.00 97.38 75 SER A O 1
ATOM 614 N N . ASP A 1 76 ? 0.216 15.428 -11.973 1.00 96.81 76 ASP A N 1
ATOM 615 C CA . ASP A 1 76 ? 0.655 15.049 -10.627 1.00 96.81 76 ASP A CA 1
ATOM 616 C C . ASP A 1 76 ? 1.818 14.049 -10.677 1.00 96.81 76 ASP A C 1
ATOM 618 O O . ASP A 1 76 ? 2.679 14.023 -9.798 1.00 96.81 76 ASP A O 1
ATOM 622 N N . GLY A 1 77 ? 1.827 13.186 -11.697 1.00 96.56 77 GLY A N 1
ATOM 623 C CA . GLY A 1 77 ? 2.915 12.252 -11.954 1.00 96.56 77 GLY A CA 1
ATOM 624 C C . GLY A 1 77 ? 4.211 12.967 -12.332 1.00 96.56 77 GLY A C 1
ATOM 625 O O . GLY A 1 77 ? 5.261 12.620 -11.791 1.00 96.56 77 GLY A O 1
ATOM 626 N N . LEU A 1 78 ? 4.142 13.973 -13.209 1.00 96.81 78 LEU A N 1
ATOM 627 C CA . LEU A 1 78 ? 5.289 14.806 -13.586 1.00 96.81 78 LEU A CA 1
ATOM 628 C C . LEU A 1 78 ? 5.834 15.575 -12.381 1.00 96.81 78 LEU A C 1
ATOM 630 O O . LEU A 1 78 ? 7.039 15.534 -12.133 1.00 96.81 78 LEU A O 1
ATOM 634 N N . ASP A 1 79 ? 4.954 16.182 -11.585 1.00 97.56 79 ASP A N 1
ATOM 635 C CA . ASP A 1 79 ? 5.347 16.891 -10.366 1.00 97.56 79 ASP A CA 1
ATOM 636 C C . ASP A 1 79 ? 6.032 15.945 -9.375 1.00 97.56 79 ASP A C 1
ATOM 638 O O . ASP A 1 79 ? 7.073 16.276 -8.808 1.00 97.56 79 ASP A O 1
ATOM 642 N N . LYS A 1 80 ? 5.511 14.726 -9.194 1.00 96.56 80 LYS A N 1
ATOM 643 C CA . LYS A 1 80 ? 6.152 13.709 -8.344 1.00 96.56 80 LYS A CA 1
ATOM 644 C C . LYS A 1 80 ? 7.539 13.327 -8.848 1.00 96.56 80 LYS A C 1
ATOM 646 O O . LYS A 1 80 ? 8.457 13.246 -8.035 1.00 96.56 80 LYS A O 1
ATOM 651 N N . ILE A 1 81 ? 7.702 13.135 -10.155 1.00 96.44 81 ILE A N 1
ATOM 652 C CA . ILE A 1 81 ? 9.002 12.820 -10.765 1.00 96.44 81 ILE A CA 1
ATOM 653 C C . ILE A 1 81 ? 9.994 13.964 -10.549 1.00 96.44 81 ILE A C 1
ATOM 655 O O . ILE A 1 81 ? 11.131 13.705 -10.155 1.00 96.44 81 ILE A O 1
ATOM 659 N N . ALA A 1 82 ? 9.563 15.216 -10.715 1.00 97.06 82 ALA A N 1
ATOM 660 C CA . ALA A 1 82 ? 10.399 16.390 -10.461 1.00 97.06 82 ALA A CA 1
ATOM 661 C C . ALA A 1 82 ? 10.912 16.455 -9.008 1.00 97.06 82 ALA A C 1
ATOM 663 O O . ALA A 1 82 ? 12.005 16.957 -8.761 1.00 97.06 82 ALA A O 1
ATOM 664 N N . HIS A 1 83 ? 10.163 15.887 -8.057 1.00 96.56 83 HIS A N 1
ATOM 665 C CA . HIS A 1 83 ? 10.538 15.785 -6.643 1.00 96.56 83 HIS A CA 1
ATOM 666 C C . HIS A 1 83 ? 11.176 14.431 -6.268 1.00 96.56 83 HIS A C 1
ATOM 668 O O . HIS A 1 83 ? 11.238 14.077 -5.090 1.00 96.56 83 HIS A O 1
ATOM 674 N N . GLY A 1 84 ? 11.638 13.645 -7.247 1.00 95.00 84 GLY A N 1
ATOM 675 C CA . GLY A 1 84 ? 12.334 12.374 -7.011 1.00 95.00 84 GLY A CA 1
ATOM 676 C C . GLY A 1 84 ? 11.431 11.204 -6.597 1.00 95.00 84 GLY A C 1
ATOM 677 O O . GLY A 1 84 ? 11.928 10.164 -6.163 1.00 95.00 84 GLY A O 1
ATOM 678 N N . ALA A 1 85 ? 10.111 11.340 -6.729 1.00 94.94 85 ALA A N 1
ATOM 679 C CA . ALA A 1 85 ? 9.146 10.271 -6.494 1.00 94.94 85 ALA A CA 1
ATOM 680 C C . ALA A 1 85 ? 8.716 9.585 -7.804 1.00 94.94 85 ALA A C 1
ATOM 682 O O . ALA A 1 85 ? 8.874 10.104 -8.904 1.00 94.94 85 ALA A O 1
ATOM 683 N N . SER A 1 86 ? 8.129 8.392 -7.699 1.00 94.81 86 SER A N 1
ATOM 684 C CA . SER A 1 86 ? 7.565 7.700 -8.865 1.00 94.81 86 SER A CA 1
ATOM 685 C C . SER A 1 86 ? 6.275 8.363 -9.348 1.00 94.81 86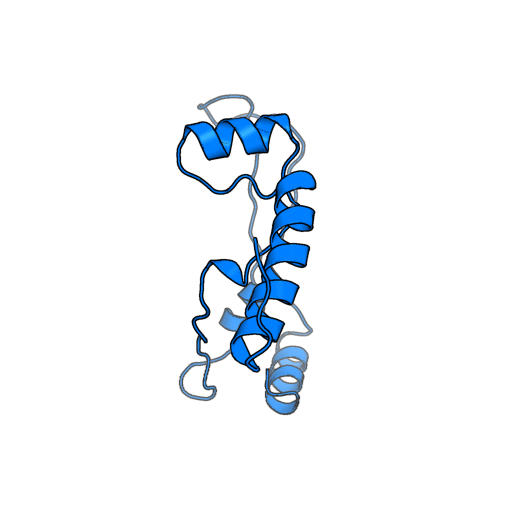 SER A C 1
ATOM 687 O O . SER A 1 86 ? 5.383 8.663 -8.549 1.00 94.81 86 SER A O 1
ATOM 689 N N . GLY A 1 87 ? 6.150 8.504 -10.670 1.00 96.50 87 GLY A N 1
ATOM 690 C CA . GLY A 1 87 ? 4.993 9.130 -11.306 1.00 96.50 87 GLY A CA 1
ATOM 691 C C . GLY A 1 87 ? 3.682 8.374 -11.089 1.00 96.50 87 GLY A C 1
ATOM 692 O O . GLY A 1 87 ? 2.670 9.013 -10.825 1.00 96.50 87 GLY A O 1
ATOM 693 N N . TYR A 1 88 ? 3.682 7.033 -11.137 1.00 98.00 88 TYR A N 1
ATOM 694 C CA . TYR A 1 88 ? 2.492 6.173 -10.971 1.00 98.00 88 TYR A CA 1
ATOM 695 C C . TYR A 1 88 ? 1.253 6.670 -11.748 1.00 98.00 88 TYR A C 1
ATOM 697 O O . TYR A 1 88 ? 0.127 6.677 -11.233 1.00 98.00 88 TYR A O 1
ATOM 705 N N . CYS A 1 89 ? 1.481 7.133 -12.975 1.00 98.06 89 CYS A N 1
ATOM 706 C CA . CYS A 1 89 ? 0.456 7.517 -13.940 1.00 98.06 89 CYS A CA 1
ATOM 707 C C . CYS A 1 89 ? 0.344 6.440 -15.032 1.00 98.06 89 CYS A C 1
ATOM 709 O O . CYS A 1 89 ? 1.118 5.479 -15.052 1.00 98.06 89 CYS A O 1
ATOM 711 N N . ALA A 1 90 ? -0.621 6.586 -15.943 1.00 98.12 90 ALA A N 1
ATOM 712 C CA . ALA A 1 90 ? -0.864 5.589 -16.989 1.00 98.12 90 ALA A CA 1
ATOM 713 C C . ALA A 1 90 ? 0.376 5.345 -17.869 1.00 98.12 90 ALA A C 1
ATOM 715 O O . ALA A 1 90 ? 0.735 4.195 -18.098 1.00 98.12 90 ALA A O 1
ATOM 716 N N . GLY A 1 91 ? 1.084 6.412 -18.264 1.00 96.81 91 GLY A N 1
ATOM 717 C CA . GLY A 1 91 ? 2.290 6.302 -19.092 1.00 96.81 91 GLY A CA 1
ATOM 718 C C . GLY A 1 91 ? 3.425 5.526 -18.417 1.00 96.81 91 GLY A C 1
ATOM 719 O O . GLY A 1 91 ? 4.049 4.680 -19.052 1.00 96.81 91 GLY A O 1
ATOM 720 N N . THR A 1 92 ? 3.662 5.746 -17.116 1.00 96.94 92 THR A N 1
ATOM 721 C CA . THR A 1 92 ? 4.654 4.948 -16.374 1.00 96.94 92 THR A CA 1
ATOM 722 C C . THR A 1 92 ? 4.196 3.504 -16.196 1.00 96.94 92 THR A C 1
ATOM 724 O O . THR A 1 92 ? 5.007 2.602 -16.340 1.00 96.94 92 THR A O 1
ATOM 727 N N . GLY A 1 93 ? 2.905 3.272 -15.932 1.00 97.81 93 GLY A N 1
ATOM 728 C CA . GLY A 1 93 ? 2.375 1.919 -15.739 1.00 97.81 93 GLY A CA 1
ATOM 729 C C . GLY A 1 93 ? 2.503 1.049 -16.990 1.00 97.81 93 GLY A C 1
ATOM 730 O O . GLY A 1 93 ? 2.934 -0.096 -16.900 1.00 97.81 93 GLY A O 1
ATOM 731 N N . GLU A 1 94 ? 2.189 1.599 -18.163 1.00 98.31 94 GLU A N 1
ATOM 732 C CA . GLU A 1 94 ? 2.361 0.887 -19.432 1.00 98.31 94 GLU A CA 1
ATOM 733 C C . GLU A 1 94 ? 3.843 0.612 -19.739 1.00 98.31 94 GLU A C 1
ATOM 735 O O . GLU A 1 94 ? 4.215 -0.523 -20.048 1.00 98.31 94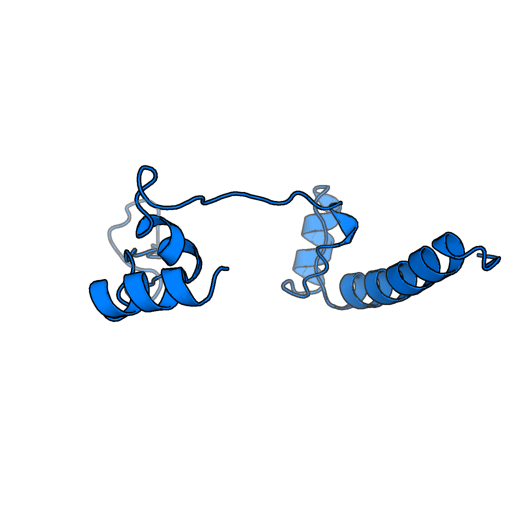 GLU A O 1
ATOM 740 N N . GLY A 1 95 ? 4.711 1.620 -19.595 1.00 97.62 95 GLY A N 1
ATOM 741 C CA . GLY A 1 95 ? 6.151 1.449 -19.802 1.00 97.62 95 GLY A CA 1
ATOM 742 C C . GLY A 1 95 ? 6.762 0.393 -18.874 1.00 97.62 95 GLY A C 1
ATOM 743 O O . GLY A 1 95 ? 7.528 -0.466 -19.325 1.00 97.62 95 GLY A O 1
ATOM 744 N N . ASP A 1 96 ? 6.371 0.412 -17.598 1.00 97.31 96 ASP A N 1
ATOM 745 C CA . ASP A 1 96 ? 6.810 -0.550 -16.588 1.00 97.31 96 ASP A CA 1
ATOM 746 C C . ASP A 1 96 ? 6.275 -1.965 -16.864 1.00 97.31 96 ASP A C 1
ATOM 748 O O . ASP A 1 96 ? 6.974 -2.943 -16.606 1.00 97.31 96 ASP A O 1
ATOM 752 N N . PHE A 1 97 ? 5.086 -2.116 -17.448 1.00 98.06 97 PHE A N 1
ATOM 753 C CA . PHE A 1 97 ? 4.571 -3.429 -17.838 1.00 98.06 97 PHE A CA 1
ATOM 754 C C . PHE A 1 97 ? 5.402 -4.066 -18.965 1.00 98.06 97 PHE A C 1
ATOM 756 O O . PHE A 1 97 ? 5.784 -5.238 -18.878 1.00 98.06 97 PHE A O 1
ATOM 763 N N . TYR A 1 98 ? 5.742 -3.299 -20.007 1.00 97.69 98 TYR A N 1
ATOM 764 C CA . TYR A 1 98 ? 6.586 -3.807 -21.096 1.00 97.69 98 TYR A CA 1
ATOM 765 C C . TYR A 1 98 ? 8.001 -4.137 -20.625 1.00 97.69 98 TYR A C 1
ATOM 767 O O . TYR A 1 98 ? 8.579 -5.148 -21.029 1.00 97.69 98 TYR A O 1
ATOM 775 N N . GLU A 1 99 ? 8.564 -3.303 -19.755 1.00 97.12 99 GLU A N 1
ATOM 776 C CA . GLU A 1 99 ? 9.872 -3.562 -19.164 1.00 97.12 99 GLU A CA 1
ATOM 777 C C . GLU A 1 99 ? 9.855 -4.802 -18.260 1.00 97.12 99 GLU A C 1
ATOM 779 O O . GLU A 1 99 ? 10.797 -5.596 -18.296 1.00 97.12 99 GLU A O 1
ATOM 784 N N . LEU A 1 100 ? 8.762 -5.053 -17.531 1.00 97.44 100 LEU A N 1
ATOM 785 C CA . LEU A 1 100 ? 8.620 -6.253 -16.714 1.00 97.44 100 LEU A CA 1
ATOM 786 C C . LEU A 1 100 ? 8.703 -7.501 -17.592 1.00 97.44 100 LEU A C 1
ATOM 788 O O . LEU A 1 100 ? 9.474 -8.411 -17.281 1.00 97.44 100 LEU A O 1
ATOM 792 N N . ALA A 1 101 ? 7.972 -7.530 -18.708 1.00 96.44 101 ALA A N 1
ATOM 793 C CA . ALA A 1 101 ? 8.026 -8.640 -19.655 1.00 96.44 101 ALA A CA 1
ATOM 794 C C . ALA A 1 101 ? 9.453 -8.869 -20.182 1.00 96.44 101 ALA A C 1
ATOM 796 O O . ALA A 1 101 ? 9.951 -9.998 -20.129 1.00 96.44 101 ALA A O 1
ATOM 797 N N . ARG A 1 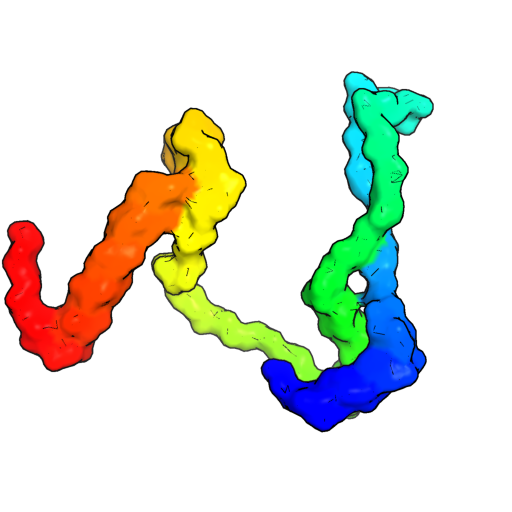102 ? 10.155 -7.801 -20.592 1.00 96.88 102 ARG A N 1
ATOM 798 C CA . ARG A 1 102 ? 11.555 -7.890 -21.042 1.00 96.88 102 ARG A CA 1
ATOM 799 C C . ARG A 1 102 ? 12.468 -8.470 -19.966 1.00 96.88 102 ARG A C 1
ATOM 801 O O . ARG A 1 102 ? 13.196 -9.420 -20.244 1.00 96.88 102 ARG A O 1
ATOM 808 N N . ARG A 1 103 ? 12.388 -7.976 -18.726 1.00 96.19 103 ARG A N 1
ATOM 809 C CA . ARG A 1 103 ? 13.191 -8.482 -17.597 1.00 96.19 103 ARG A CA 1
ATOM 810 C C . ARG A 1 103 ? 12.941 -9.959 -17.322 1.00 96.19 103 ARG A C 1
ATOM 812 O O . ARG A 1 103 ? 13.885 -10.691 -17.032 1.00 96.19 103 ARG A O 1
ATOM 819 N N . ARG A 1 104 ? 11.689 -10.419 -17.425 1.00 96.94 104 ARG A N 1
ATOM 820 C CA . ARG A 1 104 ? 11.351 -11.842 -17.261 1.00 96.94 104 ARG A CA 1
ATOM 821 C C . ARG A 1 104 ? 11.949 -12.695 -18.378 1.00 96.94 104 ARG A C 1
ATOM 823 O O . ARG A 1 104 ? 12.523 -13.734 -18.074 1.00 96.94 104 ARG A O 1
ATOM 830 N N . CYS A 1 105 ? 11.868 -12.251 -19.630 1.00 97.06 105 CYS A N 1
ATOM 831 C CA . CYS A 1 105 ? 12.480 -12.941 -20.767 1.00 97.06 105 CYS A CA 1
ATOM 832 C C . CYS A 1 105 ? 14.011 -12.998 -20.651 1.00 97.06 105 CYS A C 1
ATOM 834 O O . CYS A 1 105 ? 14.591 -14.073 -20.793 1.00 97.06 105 CYS A O 1
ATOM 836 N N . VAL A 1 106 ? 14.661 -11.880 -20.317 1.00 96.94 106 VAL A N 1
ATOM 837 C CA . VAL A 1 106 ? 16.115 -11.831 -20.080 1.00 96.94 106 VAL A CA 1
ATOM 838 C C . VAL A 1 106 ? 16.517 -12.751 -18.927 1.00 96.94 106 VAL A C 1
ATOM 840 O O . VAL A 1 106 ? 17.495 -13.484 -19.043 1.00 96.94 106 VAL A O 1
ATOM 843 N N . GLY A 1 107 ? 15.728 -12.801 -17.848 1.00 95.88 107 GLY A N 1
ATOM 844 C CA . GLY A 1 107 ? 15.946 -13.731 -16.734 1.00 95.88 107 GLY A CA 1
ATOM 845 C C . GLY A 1 107 ? 15.843 -15.216 -17.112 1.00 95.88 107 GLY A C 1
ATOM 846 O O . GLY A 1 107 ? 16.364 -16.058 -16.387 1.00 95.88 107 GLY A O 1
ATOM 847 N N . LEU A 1 108 ? 15.211 -15.540 -18.245 1.00 97.50 108 LEU A N 1
ATOM 848 C CA . LEU A 1 108 ? 15.165 -16.884 -18.835 1.00 97.50 108 LEU A CA 1
ATOM 849 C C . LEU A 1 108 ? 16.252 -17.113 -19.904 1.00 97.50 108 LEU A C 1
ATOM 851 O O . LEU A 1 108 ? 16.276 -18.171 -20.526 1.00 97.50 108 LEU A O 1
ATOM 855 N N . GLY A 1 109 ? 17.141 -16.142 -20.132 1.00 97.00 109 GLY A N 1
ATOM 856 C CA . GLY A 1 109 ? 18.224 -16.223 -21.116 1.00 97.00 109 GLY A CA 1
ATOM 857 C C . GLY A 1 109 ? 17.878 -15.695 -22.512 1.00 97.00 109 GLY A C 1
ATOM 858 O O . GLY A 1 109 ? 18.663 -15.883 -23.437 1.00 97.00 109 GLY A O 1
ATOM 859 N N . VAL A 1 110 ? 16.732 -15.030 -22.701 1.00 97.44 110 VAL A N 1
ATOM 860 C CA . VAL A 1 110 ? 16.395 -14.401 -23.990 1.00 97.44 110 VAL A CA 1
ATOM 861 C C . VAL A 1 110 ? 17.226 -13.132 -24.183 1.00 97.44 110 VAL A C 1
ATOM 863 O O . VAL A 1 110 ? 17.186 -12.222 -23.357 1.00 97.44 110 VAL A O 1
ATOM 866 N N . HIS A 1 111 ? 17.938 -13.037 -25.305 1.00 94.31 111 HIS A N 1
ATOM 867 C CA . HIS A 1 111 ? 18.686 -11.837 -25.673 1.00 94.31 111 HIS A CA 1
ATOM 868 C C . HIS A 1 111 ? 17.763 -10.812 -26.339 1.00 94.31 111 HIS A C 1
ATOM 870 O O . HIS A 1 111 ? 17.296 -11.021 -27.456 1.00 94.31 111 HIS A O 1
ATOM 876 N N . ILE A 1 112 ? 17.507 -9.702 -25.649 1.00 91.94 112 ILE A N 1
ATOM 877 C CA . ILE A 1 112 ? 16.734 -8.570 -26.166 1.00 91.94 112 ILE A CA 1
ATOM 878 C C . ILE A 1 112 ? 17.714 -7.423 -26.405 1.00 91.94 112 ILE A C 1
ATOM 880 O O . ILE A 1 112 ? 18.371 -6.975 -25.467 1.00 91.94 112 ILE A O 1
ATOM 884 N N . THR A 1 113 ? 17.844 -6.977 -27.653 1.00 85.69 113 THR A N 1
ATOM 885 C CA . THR A 1 113 ? 18.636 -5.792 -27.998 1.00 85.69 113 THR A CA 1
ATOM 886 C C . THR A 1 113 ? 17.767 -4.562 -27.778 1.00 85.69 113 THR A C 1
ATOM 888 O O . THR A 1 113 ? 16.703 -4.449 -28.388 1.00 85.69 113 THR A O 1
ATOM 891 N N . THR A 1 114 ? 18.184 -3.708 -26.850 1.00 61.44 114 THR A N 1
ATOM 892 C CA . THR A 1 114 ? 17.528 -2.432 -26.548 1.00 61.44 114 THR A CA 1
ATOM 893 C C . THR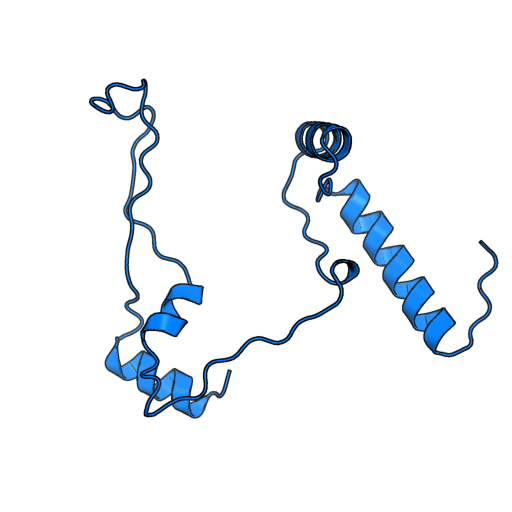 A 1 114 ? 17.825 -1.384 -27.606 1.00 61.44 114 THR A C 1
ATOM 895 O O . THR A 1 114 ? 18.974 -1.371 -28.105 1.00 61.44 114 THR A O 1
#

pLDDT: mean 96.17, std 4.0, range [61.44, 98.38]

InterPro domains:
  IPR029044 Nucleotide-diphospho-sugar transferases [G3DSA:3.90.550.10] (1-109)

Secondary structure (DSSP, 8-state):
--HHHHHHHHHHHTT---EEE---BSSTT--SBSS---EEE-GGGGGGGS-TTT---------GGG-----S-HHHHHHHHHTTS---SHHHHHHHHHHHHHHHHHHTT-----

Sequence (114 aa):
MNLHDYVVVLKQSKGVVPEFINPKYADETKSKFKKPARVESLMQDFAQLFESDKYNVGGVVFDRYTYQPVKNMLSDGLDKIAHGASGYCAGTGEGDFYELARRRCVGLGVHITT

Radius of gyration: 21.1 Å; chains: 1; bounding box: 37×48×49 Å

Foldseek 3Di:
DPPVVLVVLCVVCVVDFDKDKDFDAPDPVSPHGPDDIDIDDDPCSSVVSDDPVHDDDDDDDDDPLVDQAADDDQVQLVVQVVVVHHSSHPVSSVVSVVVVVVVVCVVVVDDDDD